Protein AF-A0A3D2KJ12-F1 (afdb_monomer_lite)

pLDDT: mean 83.36, std 8.56, range [45.62, 89.75]

Structure (mmCIF, N/CA/C/O backbone):
data_AF-A0A3D2KJ12-F1
#
_entry.id   AF-A0A3D2KJ12-F1
#
loop_
_atom_site.group_PDB
_atom_site.id
_atom_site.type_symbol
_atom_site.label_atom_id
_atom_site.label_alt_id
_atom_site.label_comp_id
_atom_site.label_asym_id
_atom_site.label_entity_id
_atom_site.label_seq_id
_atom_site.pdbx_PDB_ins_code
_atom_site.Cartn_x
_atom_site.Cartn_y
_atom_site.Cartn_z
_atom_site.occupancy
_atom_site.B_iso_or_equiv
_atom_site.auth_seq_id
_atom_site.auth_comp_id
_atom_site.auth_asym_id
_atom_site.auth_atom_id
_atom_site.pdbx_PDB_model_num
ATOM 1 N N . MET A 1 1 ? -4.438 15.008 13.607 1.00 45.62 1 MET A N 1
ATOM 2 C CA . MET A 1 1 ? -3.161 14.599 12.986 1.00 45.62 1 MET A CA 1
ATOM 3 C C . MET A 1 1 ? -3.523 13.597 11.903 1.00 45.62 1 MET A C 1
ATOM 5 O O . MET A 1 1 ? -4.253 12.671 12.218 1.00 45.62 1 MET A O 1
ATOM 9 N N . LYS A 1 2 ? -3.206 13.858 10.631 1.00 55.59 2 LYS A N 1
ATOM 10 C CA . LYS A 1 2 ? -3.580 12.957 9.532 1.00 55.59 2 LYS A CA 1
ATOM 11 C C . LYS A 1 2 ? -2.443 11.968 9.321 1.00 55.59 2 LYS A C 1
ATOM 13 O O . LYS A 1 2 ? -1.346 12.390 8.972 1.00 55.59 2 LYS A O 1
ATOM 18 N N . ASP A 1 3 ? -2.698 10.688 9.555 1.00 75.19 3 ASP A N 1
ATOM 19 C CA . ASP A 1 3 ? -1.707 9.651 9.294 1.00 75.19 3 ASP A CA 1
ATOM 20 C C . ASP A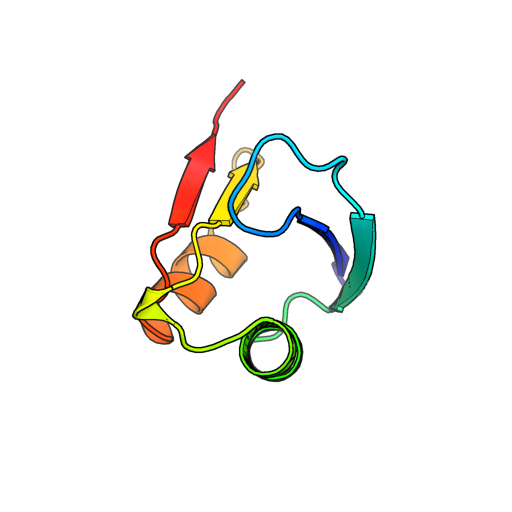 1 3 ? -1.557 9.454 7.782 1.00 75.19 3 ASP A C 1
ATOM 22 O O . ASP A 1 3 ? -2.542 9.240 7.066 1.00 75.19 3 ASP A O 1
ATOM 26 N N . THR A 1 4 ? -0.322 9.551 7.294 1.00 82.38 4 THR A N 1
ATOM 27 C CA . THR A 1 4 ? 0.018 9.355 5.881 1.00 82.38 4 THR A CA 1
ATOM 28 C C . THR A 1 4 ? 0.948 8.166 5.713 1.00 82.38 4 THR A C 1
ATOM 30 O O . THR A 1 4 ? 1.931 8.053 6.446 1.00 82.38 4 THR A O 1
ATOM 33 N N . THR A 1 5 ? 0.698 7.334 4.706 1.00 84.44 5 THR A N 1
ATOM 34 C CA . THR A 1 5 ? 1.563 6.203 4.345 1.00 84.44 5 THR A CA 1
ATOM 35 C C . THR A 1 5 ? 2.295 6.499 3.044 1.00 84.44 5 THR A C 1
ATOM 37 O O . THR A 1 5 ? 1.703 6.995 2.084 1.00 84.44 5 THR A O 1
ATOM 40 N N . LYS A 1 6 ? 3.595 6.199 3.020 1.00 88.06 6 LYS A N 1
ATOM 41 C CA . LYS A 1 6 ? 4.460 6.317 1.841 1.00 88.06 6 LYS A CA 1
ATOM 42 C C . LYS A 1 6 ? 4.403 5.034 1.021 1.00 88.06 6 LYS A C 1
ATOM 44 O O . LYS A 1 6 ? 4.436 3.948 1.590 1.00 88.06 6 LYS A O 1
ATOM 49 N N . PHE A 1 7 ? 4.372 5.170 -0.299 1.00 87.44 7 PHE A N 1
ATOM 50 C CA . PHE A 1 7 ? 4.322 4.043 -1.223 1.00 87.44 7 PHE A CA 1
ATOM 51 C C . PHE A 1 7 ? 5.560 4.028 -2.112 1.00 87.44 7 PHE A C 1
ATOM 53 O O . PHE A 1 7 ? 5.927 5.027 -2.732 1.00 87.44 7 PHE A O 1
ATOM 60 N N . VAL A 1 8 ? 6.200 2.866 -2.160 1.00 88.62 8 VAL A N 1
ATOM 61 C CA . VAL A 1 8 ? 7.363 2.566 -2.991 1.00 88.62 8 VAL A CA 1
ATOM 62 C C . VAL A 1 8 ? 7.077 1.231 -3.665 1.00 88.62 8 VAL A C 1
ATOM 64 O O . VAL A 1 8 ? 6.576 0.315 -3.019 1.00 88.62 8 VAL A O 1
ATOM 67 N N . GLY A 1 9 ? 7.346 1.130 -4.961 1.00 88.62 9 GLY A N 1
ATOM 68 C CA . GLY A 1 9 ? 7.057 -0.080 -5.724 1.00 88.62 9 GLY A CA 1
ATOM 69 C C . GLY A 1 9 ? 7.854 -0.132 -7.015 1.00 88.62 9 GLY A C 1
ATOM 70 O O . GLY A 1 9 ? 8.323 0.896 -7.495 1.00 88.62 9 GLY A O 1
ATOM 71 N N . ALA A 1 10 ? 8.004 -1.325 -7.567 1.00 88.50 10 ALA A N 1
ATOM 72 C CA . ALA A 1 10 ? 8.639 -1.576 -8.855 1.00 88.50 10 ALA A CA 1
ATOM 73 C C . ALA A 1 10 ? 7.650 -2.316 -9.760 1.00 88.50 10 ALA A C 1
ATOM 75 O O . ALA A 1 10 ? 6.747 -2.991 -9.262 1.00 88.50 10 ALA A O 1
ATOM 76 N N . ASP A 1 11 ? 7.836 -2.201 -11.073 1.00 85.81 11 ASP A N 1
ATOM 77 C CA . ASP A 1 11 ? 7.119 -3.058 -12.017 1.00 85.81 11 ASP A CA 1
ATOM 78 C C . ASP A 1 11 ? 7.667 -4.493 -11.953 1.00 85.81 11 ASP A C 1
ATOM 80 O O . ASP A 1 11 ? 8.727 -4.752 -11.375 1.00 85.81 11 ASP A O 1
ATOM 84 N N . ARG A 1 12 ? 6.946 -5.447 -12.556 1.00 79.69 12 ARG A N 1
ATOM 85 C CA . ARG A 1 12 ? 7.387 -6.848 -12.618 1.00 79.69 12 ARG A CA 1
ATOM 86 C C . ARG A 1 12 ? 8.772 -6.938 -13.270 1.00 79.69 12 ARG A C 1
ATOM 88 O O . ARG A 1 12 ? 8.954 -6.549 -14.417 1.00 79.69 12 ARG A O 1
ATOM 95 N N . GLY A 1 13 ? 9.728 -7.501 -12.537 1.00 80.44 13 GLY A N 1
ATOM 96 C CA . GLY A 1 13 ? 11.133 -7.576 -12.934 1.00 80.44 13 GLY A CA 1
ATOM 97 C C . GLY A 1 13 ? 12.044 -7.264 -11.748 1.00 80.44 13 GLY A C 1
ATOM 98 O O . GLY A 1 13 ? 11.569 -7.012 -10.644 1.00 80.44 13 GLY A O 1
ATOM 99 N N . ARG A 1 14 ? 13.366 -7.282 -11.948 1.00 78.31 14 ARG A N 1
ATOM 100 C CA . ARG A 1 14 ? 14.328 -6.757 -10.955 1.00 78.31 14 ARG A CA 1
ATOM 101 C C . ARG A 1 14 ? 14.589 -5.265 -11.173 1.00 78.31 14 ARG A C 1
ATOM 103 O O . ARG A 1 14 ? 15.717 -4.803 -11.025 1.00 78.31 14 ARG A O 1
ATOM 110 N N . GLU A 1 15 ? 13.551 -4.537 -11.563 1.00 86.12 15 GLU A N 1
ATOM 111 C CA . GLU A 1 15 ? 13.643 -3.098 -11.751 1.00 86.12 15 GLU A CA 1
ATOM 112 C C . GLU A 1 15 ? 13.793 -2.395 -10.394 1.00 86.12 15 GLU A C 1
ATOM 114 O O . GLU A 1 15 ? 13.243 -2.859 -9.386 1.00 86.12 15 GLU A O 1
ATOM 119 N N . PRO A 1 16 ? 14.529 -1.275 -10.332 1.00 87.81 16 PRO A N 1
ATOM 120 C CA . PRO A 1 16 ? 14.622 -0.476 -9.123 1.00 87.81 16 PRO A CA 1
ATOM 121 C C . PRO A 1 16 ? 13.243 -0.003 -8.651 1.00 87.81 16 PRO A C 1
ATOM 123 O O . PRO A 1 16 ? 12.388 0.402 -9.441 1.00 87.81 16 PRO A O 1
ATOM 126 N N . ALA A 1 17 ? 13.040 0.001 -7.335 1.00 89.06 17 ALA A N 1
ATOM 127 C CA . ALA A 1 17 ? 11.816 0.537 -6.763 1.00 89.06 17 ALA A CA 1
ATOM 128 C C . ALA A 1 17 ? 11.750 2.061 -6.947 1.00 89.06 17 ALA A C 1
ATOM 130 O O . ALA A 1 17 ? 12.723 2.774 -6.694 1.00 89.06 17 ALA A O 1
ATOM 131 N N . ARG A 1 18 ? 10.581 2.567 -7.348 1.00 89.75 18 ARG A N 1
ATOM 132 C CA . ARG A 1 18 ? 10.291 3.999 -7.480 1.00 89.75 18 ARG A CA 1
ATOM 133 C C . ARG A 1 18 ? 9.347 4.475 -6.384 1.00 89.75 18 ARG A C 1
ATOM 135 O O . ARG A 1 18 ? 8.463 3.745 -5.932 1.00 89.75 18 ARG A O 1
ATOM 142 N N . TYR A 1 19 ? 9.540 5.719 -5.957 1.00 89.38 19 TYR A N 1
ATOM 143 C CA . TYR A 1 19 ? 8.650 6.373 -5.006 1.00 89.38 19 TYR A CA 1
ATOM 144 C C . TYR A 1 19 ? 7.393 6.877 -5.713 1.00 89.38 19 TYR A C 1
ATOM 146 O O . TYR A 1 19 ? 7.476 7.6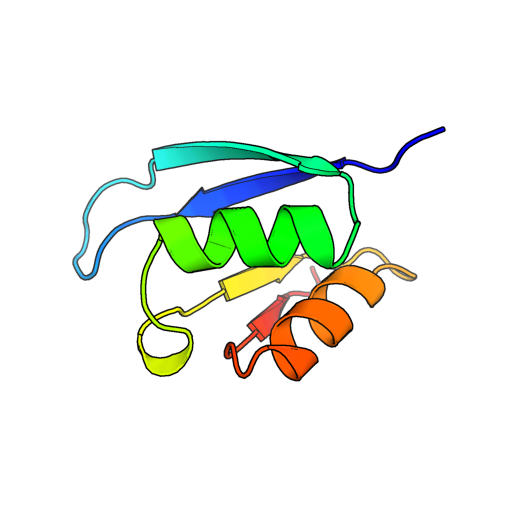08 -6.697 1.00 89.38 19 TYR A O 1
ATOM 154 N N . TRP A 1 20 ? 6.233 6.514 -5.175 1.00 87.00 20 TRP A N 1
ATOM 155 C CA . TRP A 1 20 ? 4.925 6.850 -5.738 1.00 87.00 20 TRP A CA 1
ATOM 156 C C . TRP A 1 20 ? 4.197 7.967 -4.993 1.00 87.00 20 TRP A C 1
ATOM 158 O O . TRP A 1 20 ? 3.139 8.416 -5.433 1.00 87.00 20 TRP A O 1
ATOM 168 N N . GLY A 1 21 ? 4.754 8.431 -3.875 1.00 86.81 21 GLY A N 1
ATOM 169 C CA . GLY A 1 21 ? 4.157 9.474 -3.051 1.00 86.81 21 GLY A CA 1
ATOM 170 C C . GLY A 1 21 ? 3.743 8.992 -1.665 1.00 86.81 21 GLY A C 1
ATOM 171 O O . GLY A 1 21 ? 3.930 7.835 -1.283 1.00 86.81 21 GLY A O 1
ATOM 172 N N . ALA A 1 22 ? 3.166 9.923 -0.912 1.00 89.31 22 ALA A N 1
ATOM 173 C CA . ALA A 1 22 ? 2.511 9.664 0.356 1.00 89.31 22 ALA A CA 1
ATOM 174 C C . ALA A 1 22 ? 1.031 10.006 0.211 1.00 89.31 22 ALA A C 1
ATOM 176 O O . ALA A 1 22 ? 0.688 11.049 -0.348 1.00 89.31 22 ALA A O 1
ATOM 177 N N . ILE A 1 23 ? 0.165 9.134 0.710 1.00 87.69 23 ILE A N 1
ATOM 178 C CA . ILE A 1 23 ? -1.279 9.357 0.718 1.00 87.69 23 ILE A CA 1
ATOM 179 C C . ILE A 1 23 ? -1.797 9.354 2.147 1.00 87.69 23 ILE A C 1
ATOM 181 O O . ILE A 1 23 ? -1.218 8.718 3.028 1.00 87.69 23 ILE A O 1
ATOM 185 N N . GLU A 1 24 ? -2.901 10.058 2.374 1.00 87.38 24 GLU A N 1
ATOM 186 C CA . GLU A 1 24 ? -3.655 9.922 3.618 1.00 87.38 24 GLU A CA 1
ATOM 187 C C . GLU A 1 24 ? -4.146 8.479 3.770 1.00 87.38 24 GLU A C 1
ATOM 189 O O . GLU A 1 24 ? -4.497 7.831 2.782 1.00 87.38 24 GLU A O 1
ATOM 194 N N . ASN A 1 25 ? -4.214 7.986 5.007 1.00 83.94 25 ASN A N 1
ATOM 195 C CA . ASN A 1 25 ? -4.696 6.640 5.331 1.00 83.94 25 ASN A CA 1
ATOM 196 C C . ASN A 1 25 ? -6.229 6.511 5.196 1.00 83.94 25 ASN A C 1
ATOM 198 O O . ASN A 1 25 ? -6.917 6.020 6.094 1.00 83.94 25 ASN A O 1
ATOM 202 N N . SER A 1 26 ? -6.782 6.972 4.073 1.00 85.88 26 SER A N 1
ATOM 203 C CA . SER A 1 26 ? -8.199 6.892 3.740 1.00 85.88 26 SER A CA 1
ATOM 204 C C . SER A 1 26 ? -8.444 5.858 2.633 1.00 85.88 26 SER A C 1
ATOM 206 O O . SER A 1 26 ? -7.636 5.731 1.706 1.00 85.88 26 SER A O 1
ATOM 208 N N . PRO A 1 27 ? -9.590 5.149 2.659 1.00 85.88 27 PRO A N 1
ATOM 209 C CA . PRO A 1 27 ? -9.930 4.189 1.609 1.00 85.88 27 PRO A CA 1
ATOM 210 C C . PRO A 1 27 ? -9.965 4.810 0.206 1.00 85.88 27 PRO A C 1
ATOM 212 O O . PRO A 1 27 ? -9.728 4.132 -0.789 1.00 85.88 27 PRO A O 1
ATOM 215 N N . GLU A 1 28 ? -10.301 6.095 0.120 1.00 89.12 28 GLU A N 1
ATOM 216 C CA . GLU A 1 28 ? -10.464 6.820 -1.136 1.00 89.12 28 GLU A CA 1
ATOM 217 C C . GLU A 1 28 ? -9.119 7.198 -1.760 1.00 89.12 28 GLU A C 1
ATOM 219 O O . GLU A 1 28 ? -8.899 6.952 -2.947 1.00 89.12 28 GLU A O 1
ATOM 224 N N . ALA A 1 29 ? -8.177 7.695 -0.951 1.00 89.19 29 ALA A N 1
ATOM 225 C CA . ALA A 1 29 ? -6.822 7.970 -1.415 1.00 89.19 29 ALA A CA 1
ATOM 2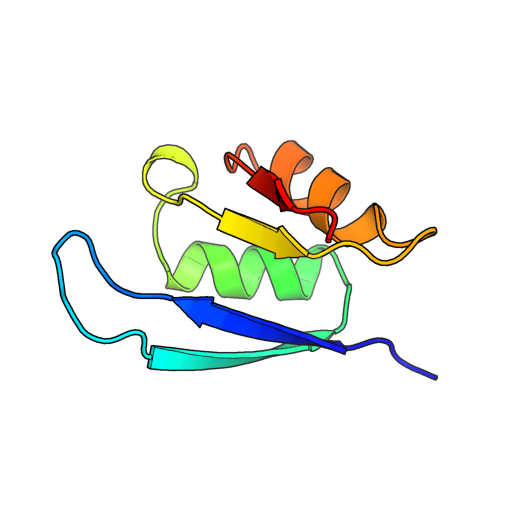26 C C . ALA A 1 29 ? -6.098 6.676 -1.822 1.00 89.19 29 ALA A C 1
ATOM 228 O O . ALA A 1 29 ? -5.417 6.650 -2.848 1.00 89.19 29 ALA A O 1
ATOM 229 N N . LEU A 1 30 ? -6.315 5.591 -1.070 1.00 88.25 30 LEU A N 1
ATOM 230 C CA . LEU A 1 30 ? -5.765 4.273 -1.376 1.00 88.25 30 LEU A CA 1
ATOM 231 C C . LEU A 1 30 ? -6.300 3.735 -2.705 1.00 88.25 30 LEU A C 1
ATOM 233 O O . LEU A 1 30 ? -5.509 3.381 -3.573 1.00 88.25 30 LEU A O 1
ATOM 237 N N . ARG A 1 31 ? -7.624 3.743 -2.912 1.00 88.06 31 ARG A N 1
ATOM 238 C CA . ARG A 1 31 ? -8.234 3.321 -4.184 1.00 88.06 31 ARG A CA 1
ATOM 239 C C . ARG A 1 31 ? -7.708 4.120 -5.370 1.00 88.06 31 ARG A C 1
ATOM 241 O O . ARG A 1 31 ? -7.371 3.537 -6.395 1.00 88.06 31 ARG A O 1
ATOM 248 N N . LYS A 1 32 ? -7.591 5.443 -5.219 1.00 89.75 32 LYS A N 1
ATOM 249 C CA . LYS A 1 32 ? -7.072 6.322 -6.272 1.00 89.75 32 LYS A CA 1
ATOM 250 C C . LYS A 1 32 ? -5.611 6.034 -6.607 1.00 89.75 32 LYS A C 1
ATOM 252 O O . LYS A 1 32 ? -5.236 6.157 -7.767 1.00 89.75 32 LYS A O 1
ATOM 257 N N . LEU A 1 33 ? -4.782 5.700 -5.617 1.00 89.44 33 LEU A N 1
ATOM 258 C CA . LEU A 1 33 ? -3.394 5.316 -5.865 1.00 89.44 33 LEU A CA 1
ATOM 259 C C . LEU A 1 33 ? -3.320 3.941 -6.529 1.00 89.44 33 LEU A C 1
ATOM 261 O O . LEU A 1 3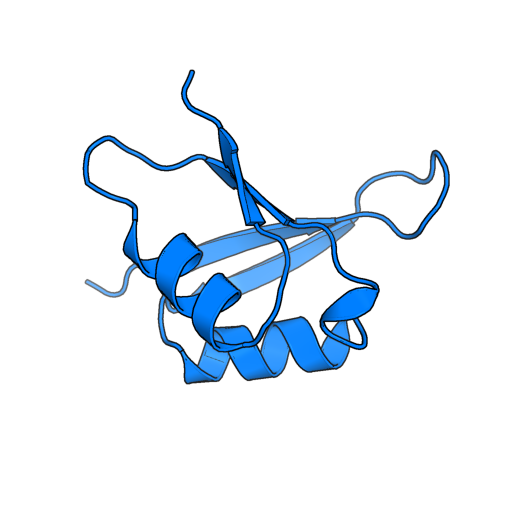3 ? -2.686 3.821 -7.566 1.00 89.44 33 LEU A O 1
ATOM 265 N N . MET A 1 34 ? -3.995 2.932 -5.976 1.00 88.62 34 MET A N 1
ATOM 266 C CA . MET A 1 34 ? -3.946 1.565 -6.501 1.00 88.62 34 MET A CA 1
ATOM 267 C C . MET A 1 34 ? -4.452 1.493 -7.946 1.00 88.62 34 MET A C 1
ATOM 269 O O . MET A 1 34 ? -3.763 0.936 -8.789 1.00 88.62 34 MET A O 1
ATOM 273 N N . GLY A 1 35 ? -5.552 2.180 -8.275 1.00 88.38 35 GLY A N 1
ATOM 274 C CA . GLY A 1 35 ? -6.053 2.251 -9.654 1.00 88.38 35 GLY A CA 1
ATOM 275 C C . GLY A 1 35 ? -5.126 2.979 -10.639 1.00 88.38 35 GLY A C 1
ATOM 276 O O . GLY A 1 35 ? -5.294 2.843 -11.844 1.00 88.38 35 GLY A O 1
ATOM 277 N N . LYS A 1 36 ? -4.133 3.747 -10.162 1.00 88.19 36 LYS A N 1
ATOM 278 C CA . LYS A 1 36 ? -3.063 4.289 -11.022 1.00 88.19 36 LYS A CA 1
ATOM 279 C C . LYS A 1 36 ? -1.925 3.298 -11.247 1.00 88.19 36 LYS A C 1
ATOM 281 O O . LYS A 1 36 ? -1.172 3.474 -12.199 1.00 88.19 36 LYS A O 1
ATOM 286 N N . LEU A 1 37 ? -1.749 2.340 -10.339 1.00 86.69 37 LEU A N 1
ATOM 287 C CA . LEU A 1 37 ? -0.688 1.338 -10.409 1.00 86.69 37 LEU A CA 1
ATOM 288 C C . LEU A 1 37 ? -1.092 0.163 -11.301 1.00 86.69 37 LEU A C 1
ATOM 290 O O . LEU A 1 37 ? -0.238 -0.381 -11.991 1.00 86.69 37 LEU A O 1
ATOM 294 N N . GLY A 1 38 ? -2.374 -0.205 -11.304 1.00 87.69 38 GLY A N 1
ATOM 295 C CA . GLY A 1 38 ? -2.907 -1.269 -12.147 1.00 87.69 38 GLY A CA 1
ATOM 296 C C . GLY A 1 38 ? -4.171 -1.897 -11.569 1.00 87.69 38 GLY A C 1
ATOM 297 O O . GLY A 1 38 ? -4.764 -1.379 -10.618 1.00 87.69 38 GLY A O 1
ATOM 298 N N . GLU A 1 39 ? -4.563 -3.029 -12.147 1.00 88.88 39 GLU A N 1
ATOM 299 C CA . GLU A 1 39 ? -5.690 -3.824 -11.660 1.00 88.88 39 GLU A CA 1
ATOM 300 C C . GLU A 1 39 ? -5.342 -4.527 -10.336 1.00 88.88 39 GLU A C 1
ATOM 302 O O . GLU A 1 39 ? -4.203 -4.973 -10.169 1.00 88.88 39 GLU A O 1
ATOM 307 N N . PRO A 1 40 ? -6.293 -4.675 -9.392 1.00 87.62 40 PRO A N 1
ATOM 308 C CA . PRO A 1 40 ? -6.034 -5.248 -8.068 1.00 87.62 40 PRO A CA 1
ATOM 309 C C . PRO A 1 40 ? -5.338 -6.615 -8.067 1.00 87.62 40 PRO A C 1
ATOM 311 O O . PRO A 1 40 ? -4.553 -6.902 -7.164 1.00 87.62 40 PRO A O 1
ATOM 314 N N . GLU A 1 41 ? -5.619 -7.438 -9.076 1.00 87.06 41 GLU A N 1
ATOM 315 C CA . GLU A 1 41 ? -5.110 -8.805 -9.233 1.00 87.06 41 GLU A CA 1
ATOM 316 C C . GLU A 1 41 ? -3.626 -8.856 -9.629 1.00 87.06 41 GLU A C 1
ATOM 318 O O . GLU A 1 41 ? -2.932 -9.817 -9.300 1.00 87.06 41 GLU A O 1
ATOM 323 N N . GLU A 1 42 ? -3.119 -7.809 -10.285 1.00 86.94 42 GLU A N 1
ATOM 324 C CA . GLU A 1 42 ? -1.715 -7.703 -10.709 1.00 86.94 42 GLU A CA 1
ATOM 325 C C . GLU A 1 42 ? -0.836 -7.009 -9.651 1.00 86.94 42 GLU A C 1
ATOM 327 O O . GLU A 1 42 ? 0.387 -6.929 -9.799 1.00 86.94 42 GLU A O 1
ATOM 332 N N . LEU A 1 43 ? -1.437 -6.500 -8.569 1.00 87.50 43 LEU A N 1
ATOM 333 C CA . LEU A 1 43 ? -0.741 -5.751 -7.526 1.00 87.50 43 LEU A CA 1
ATOM 334 C C . LEU A 1 43 ? -0.367 -6.643 -6.337 1.00 87.50 43 LEU A C 1
ATOM 336 O O . LEU A 1 43 ? -1.215 -7.219 -5.657 1.00 87.50 43 LEU A O 1
ATOM 340 N N . LEU A 1 44 ? 0.930 -6.666 -6.024 1.00 86.75 44 LEU A N 1
ATOM 341 C CA . LEU A 1 44 ? 1.473 -7.250 -4.799 1.00 86.75 44 LEU A CA 1
ATOM 342 C C . LEU A 1 44 ? 1.940 -6.132 -3.874 1.00 86.75 44 LEU A C 1
ATOM 344 O O . LEU A 1 44 ? 2.848 -5.373 -4.214 1.00 86.75 44 LEU A O 1
ATOM 348 N N . VAL A 1 45 ? 1.335 -6.037 -2.690 1.00 89.06 45 VAL A N 1
ATOM 349 C CA . VAL A 1 45 ? 1.676 -4.996 -1.715 1.00 89.06 45 VAL A CA 1
ATOM 350 C C . VAL A 1 45 ? 2.262 -5.624 -0.458 1.00 89.06 45 VAL A C 1
ATOM 352 O O . VAL A 1 45 ? 1.647 -6.486 0.168 1.00 89.06 45 VAL A O 1
ATOM 355 N N . CYS A 1 46 ? 3.438 -5.150 -0.057 1.00 87.75 46 CYS A N 1
ATOM 356 C CA . CYS A 1 46 ? 3.999 -5.406 1.264 1.00 87.75 46 CYS A CA 1
ATOM 357 C C . CYS A 1 46 ? 3.761 -4.184 2.142 1.00 87.75 46 CYS A C 1
ATOM 359 O O . CYS A 1 46 ? 4.131 -3.069 1.773 1.00 87.75 46 CYS A O 1
ATOM 361 N N . TYR A 1 47 ? 3.152 -4.397 3.303 1.00 84.81 47 TYR A N 1
ATOM 362 C CA . TYR A 1 47 ? 2.907 -3.335 4.265 1.00 84.81 47 TYR A CA 1
ATOM 363 C C . TYR A 1 47 ? 3.514 -3.706 5.614 1.00 84.81 47 TYR A C 1
ATOM 365 O O . TYR A 1 47 ? 3.182 -4.741 6.198 1.00 84.81 47 TYR A O 1
ATOM 373 N N . GLU A 1 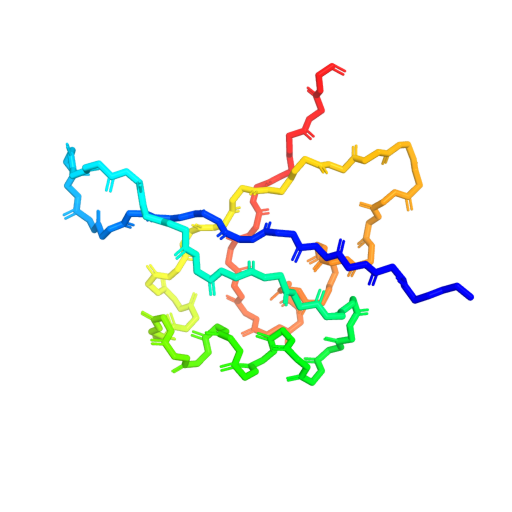48 ? 4.411 -2.847 6.091 1.00 81.75 48 GLU A N 1
ATOM 374 C CA . GLU A 1 48 ? 4.973 -2.945 7.430 1.00 81.75 48 GLU A CA 1
ATOM 375 C C . GLU A 1 48 ? 4.020 -2.261 8.409 1.00 81.75 48 GLU A C 1
ATOM 377 O O . GLU A 1 48 ? 3.829 -1.042 8.403 1.00 81.75 48 GLU A O 1
ATOM 382 N N . ALA A 1 49 ? 3.362 -3.083 9.215 1.00 75.81 49 ALA A N 1
ATOM 383 C CA . ALA A 1 49 ? 2.408 -2.622 10.200 1.00 75.81 49 ALA A CA 1
ATOM 384 C C . ALA A 1 49 ? 3.103 -2.432 11.547 1.00 75.81 49 ALA A C 1
ATOM 386 O O . ALA A 1 49 ? 3.655 -3.380 12.104 1.00 75.81 49 ALA A O 1
ATOM 387 N N . GLY A 1 50 ? 2.980 -1.236 12.125 1.00 69.38 50 GLY A N 1
ATOM 388 C CA . GLY A 1 50 ? 3.222 -1.057 13.556 1.00 69.38 50 GLY A CA 1
ATOM 389 C C . GLY A 1 50 ? 2.241 -1.891 14.402 1.00 69.38 50 GLY A C 1
ATOM 390 O O . GLY A 1 50 ? 1.256 -2.411 13.872 1.00 69.38 50 GLY A O 1
ATOM 391 N N . PRO A 1 51 ? 2.430 -1.983 15.730 1.00 68.81 51 PRO A N 1
ATOM 392 C CA . PRO A 1 51 ? 1.643 -2.860 16.611 1.00 68.81 51 PRO A CA 1
ATOM 393 C C . PRO A 1 51 ? 0.117 -2.645 16.547 1.00 68.81 51 PRO A C 1
ATOM 395 O O . PRO A 1 51 ? -0.647 -3.554 16.859 1.00 68.81 51 PRO A O 1
ATOM 398 N N . THR A 1 52 ? -0.343 -1.469 16.110 1.00 65.06 52 THR A N 1
ATOM 399 C CA . THR A 1 52 ? -1.765 -1.127 15.919 1.00 65.06 52 THR A CA 1
ATOM 400 C C . THR A 1 52 ? -2.147 -0.862 14.453 1.00 65.06 52 THR A C 1
ATOM 402 O O . THR A 1 52 ? -3.304 -0.566 14.143 1.00 65.06 52 THR A O 1
ATOM 405 N N . GLY A 1 53 ? -1.203 -0.985 13.518 1.00 66.25 53 GLY A N 1
ATOM 406 C CA . GLY A 1 53 ? -1.336 -0.559 12.127 1.00 66.25 53 GLY A CA 1
ATOM 407 C C . GLY A 1 53 ? -1.968 -1.611 11.222 1.00 66.25 53 GLY A C 1
ATOM 408 O O . GLY A 1 53 ? -1.303 -2.123 10.346 1.00 66.25 53 GLY A O 1
ATOM 409 N N . HIS A 1 54 ? -3.251 -1.941 11.374 1.00 72.00 54 HIS A N 1
ATOM 410 C CA . HIS A 1 54 ? -3.930 -2.885 10.455 1.00 72.00 54 HIS A CA 1
ATOM 411 C C . HIS A 1 54 ? -4.946 -2.226 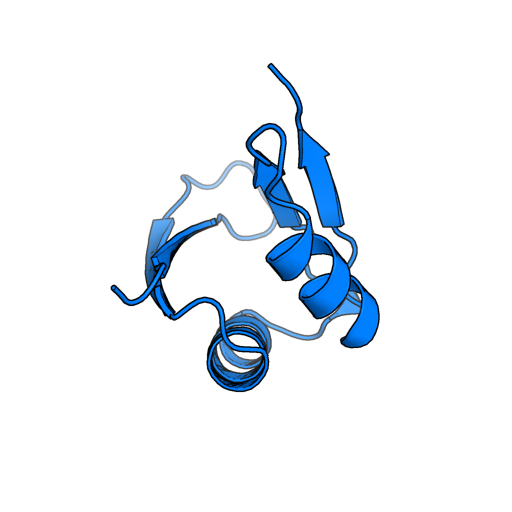9.514 1.00 72.00 54 HIS A C 1
ATOM 413 O O . HIS A 1 54 ? -5.591 -2.897 8.708 1.00 72.00 54 HIS A O 1
ATOM 419 N N . VAL A 1 55 ? -5.114 -0.906 9.600 1.00 82.94 55 VAL A N 1
ATOM 420 C CA . VAL A 1 55 ? -6.144 -0.182 8.843 1.00 82.94 55 VAL A CA 1
ATOM 421 C C . VAL A 1 55 ? -5.882 -0.249 7.337 1.00 82.94 55 VAL A C 1
ATOM 423 O O . VAL A 1 55 ? -6.784 -0.628 6.593 1.00 82.94 55 VAL A O 1
ATOM 426 N N . ILE A 1 56 ? -4.653 0.037 6.892 1.00 84.19 56 ILE A N 1
ATOM 427 C CA . ILE A 1 56 ? -4.276 -0.021 5.470 1.00 84.19 56 ILE A CA 1
ATOM 428 C C . ILE A 1 56 ? -4.422 -1.438 4.915 1.00 84.19 56 ILE A C 1
ATOM 430 O O . ILE A 1 56 ? -5.051 -1.620 3.877 1.00 84.19 56 ILE A O 1
ATOM 434 N N . GLN A 1 57 ? -3.929 -2.447 5.638 1.00 86.38 57 GLN A N 1
ATOM 435 C CA . GLN A 1 57 ? -4.064 -3.849 5.238 1.00 86.38 57 GLN A CA 1
ATOM 436 C C . GLN A 1 57 ? -5.533 -4.221 4.976 1.00 86.38 57 GLN A C 1
ATOM 438 O O . GLN A 1 57 ? -5.864 -4.764 3.924 1.00 86.38 57 GLN A O 1
ATOM 443 N N . ARG A 1 58 ? -6.435 -3.885 5.907 1.00 86.31 58 ARG A N 1
ATOM 444 C CA . ARG A 1 58 ? -7.872 -4.164 5.755 1.00 86.31 58 ARG A CA 1
ATOM 445 C C . ARG A 1 58 ? -8.486 -3.396 4.589 1.00 86.31 58 ARG A C 1
ATOM 447 O O . ARG A 1 58 ? -9.384 -3.908 3.927 1.00 86.31 58 ARG A O 1
ATOM 454 N N . GLN A 1 59 ? -8.047 -2.161 4.352 1.00 87.81 59 GLN A N 1
ATOM 455 C CA . GLN A 1 59 ? -8.515 -1.368 3.217 1.00 87.81 59 GLN A CA 1
ATOM 456 C C . GLN A 1 59 ? -8.064 -1.979 1.882 1.00 87.81 59 GLN A C 1
ATOM 458 O O . GLN A 1 59 ? -8.897 -2.096 0.991 1.00 87.81 59 GLN A O 1
ATOM 463 N N . LEU A 1 60 ? -6.809 -2.428 1.764 1.00 87.50 60 LEU A N 1
ATOM 464 C CA . LEU A 1 60 ? -6.283 -3.110 0.572 1.00 87.50 60 LEU A CA 1
ATOM 465 C C . LEU A 1 60 ? -7.053 -4.404 0.278 1.00 87.50 60 LEU A C 1
ATOM 467 O O . LEU A 1 60 ? -7.521 -4.603 -0.841 1.00 87.50 60 LEU A O 1
ATOM 471 N N . GLN A 1 61 ? -7.281 -5.229 1.303 1.00 86.94 61 GLN A N 1
ATOM 472 C CA . GLN A 1 61 ? -8.040 -6.477 1.170 1.00 86.94 61 GLN A CA 1
ATOM 473 C C . GLN A 1 61 ? -9.482 -6.244 0.700 1.00 86.94 61 GLN A C 1
ATOM 475 O O . GLN A 1 61 ? -9.989 -6.993 -0.128 1.00 86.94 61 GLN A O 1
ATOM 480 N N . LYS A 1 62 ? -10.145 -5.177 1.170 1.00 88.06 62 LYS A N 1
ATOM 481 C CA . LYS A 1 62 ? -11.499 -4.811 0.711 1.00 88.06 62 LYS A CA 1
ATOM 482 C C . LYS A 1 62 ? -11.563 -4.407 -0.764 1.00 88.06 62 LYS A C 1
ATOM 484 O O . LYS A 1 62 ? -12.650 -4.403 -1.327 1.00 88.06 62 LYS A O 1
ATOM 489 N N . VAL A 1 63 ? -10.436 -4.021 -1.357 1.00 84.94 63 VAL A N 1
ATOM 490 C CA . VAL A 1 63 ? -10.318 -3.660 -2.779 1.00 84.94 63 VAL A CA 1
ATOM 491 C C . VAL A 1 63 ? -9.858 -4.868 -3.616 1.00 84.94 63 VAL A C 1
ATOM 493 O O . VAL A 1 63 ? -9.737 -4.756 -4.826 1.00 84.94 63 VAL A O 1
ATOM 496 N N . GLY A 1 64 ? -9.643 -6.034 -2.993 1.00 85.88 64 GLY A N 1
ATOM 497 C CA . GLY A 1 64 ? -9.217 -7.261 -3.676 1.00 85.88 64 GLY A CA 1
ATOM 498 C C . GLY A 1 64 ? -7.706 -7.378 -3.884 1.00 85.88 64 GLY A C 1
ATOM 499 O O . GLY A 1 64 ? -7.260 -8.298 -4.556 1.00 85.88 64 GLY A O 1
ATOM 500 N N . ILE A 1 65 ? -6.911 -6.480 -3.297 1.00 89.12 65 ILE A N 1
ATOM 501 C CA . ILE A 1 65 ? -5.453 -6.468 -3.466 1.00 89.12 65 ILE A CA 1
ATOM 502 C C . ILE A 1 65 ? -4.805 -7.434 -2.478 1.00 89.12 65 ILE A C 1
ATOM 504 O O . ILE A 1 65 ? -5.090 -7.398 -1.272 1.00 89.12 65 ILE A O 1
ATOM 508 N N . LEU A 1 66 ? -3.875 -8.253 -2.972 1.00 85.88 66 LEU A N 1
ATOM 509 C CA . LEU A 1 66 ? -3.087 -9.134 -2.124 1.00 85.88 66 LEU A CA 1
ATOM 510 C C . LEU A 1 66 ? -2.070 -8.315 -1.316 1.00 85.88 66 LEU A C 1
ATOM 512 O O . LEU A 1 66 ? -1.118 -7.745 -1.851 1.00 85.88 66 LEU A O 1
ATOM 516 N N . CYS A 1 67 ? -2.273 -8.272 0.001 1.00 87.94 67 CYS A N 1
ATOM 517 C CA . CYS A 1 67 ? -1.401 -7.563 0.932 1.00 87.94 67 CYS A CA 1
ATOM 518 C C . CYS A 1 67 ? -0.685 -8.551 1.857 1.00 87.94 67 CYS A C 1
ATOM 520 O O . CYS A 1 67 ? -1.323 -9.189 2.700 1.00 87.94 67 CYS A O 1
ATOM 522 N N . MET A 1 68 ? 0.642 -8.623 1.751 1.00 85.19 68 MET A N 1
ATOM 523 C CA . MET A 1 68 ? 1.490 -9.312 2.722 1.00 85.19 68 MET A CA 1
ATOM 524 C C . MET A 1 68 ? 1.821 -8.369 3.879 1.00 85.19 68 MET A C 1
ATOM 526 O O . MET A 1 68 ? 2.237 -7.227 3.673 1.00 85.19 68 MET A O 1
ATOM 530 N N . LEU A 1 69 ? 1.610 -8.847 5.104 1.00 82.06 69 LEU A N 1
ATOM 531 C CA . LEU A 1 69 ? 1.944 -8.109 6.316 1.00 82.06 69 LEU A CA 1
ATOM 532 C C . LEU A 1 69 ? 3.362 -8.480 6.751 1.00 82.06 69 LEU A C 1
ATOM 534 O O . LEU A 1 69 ? 3.630 -9.649 7.023 1.00 82.06 69 LEU A O 1
ATOM 538 N N . LEU A 1 70 ? 4.241 -7.487 6.849 1.00 77.56 70 LEU A N 1
ATOM 539 C CA . LEU A 1 70 ? 5.575 -7.661 7.414 1.00 77.56 70 LEU A CA 1
ATOM 540 C C . LEU A 1 70 ? 5.561 -7.164 8.865 1.00 77.56 70 LEU A C 1
ATOM 542 O O . LEU A 1 70 ? 5.125 -6.045 9.136 1.00 77.56 70 LEU A O 1
ATOM 546 N N . ARG A 1 71 ? 6.008 -8.013 9.794 1.00 67.81 71 ARG A N 1
ATOM 547 C CA . ARG A 1 71 ? 6.418 -7.611 11.146 1.00 67.81 71 ARG A CA 1
ATOM 548 C C . ARG A 1 71 ? 7.922 -7.831 11.245 1.00 67.81 71 ARG A C 1
ATOM 550 O O . ARG A 1 71 ? 8.371 -8.933 10.929 1.00 67.81 71 ARG A O 1
ATOM 557 N N . LEU A 1 72 ? 8.649 -6.798 11.658 1.00 61.62 72 LEU A N 1
ATOM 558 C CA . LEU A 1 72 ? 10.044 -6.895 12.089 1.00 61.62 72 LEU A CA 1
ATOM 559 C C . LEU A 1 72 ? 10.114 -7.203 13.587 1.00 61.62 72 LEU A C 1
ATOM 561 O O . LEU A 1 72 ? 9.192 -6.768 14.319 1.00 61.62 72 LEU A O 1
#

Secondary structure (DSSP, 8-state):
---EEEEEE--SSSPPPEEEEEEESSHHHHHHHHHHH--GGG-EEEEE--TT--HHHHHHHHTT-EEEEE--

Foldseek 3Di:
DFDKDWDWADAPDPDDIDTQGIFTLDLVRLVVSVVVVHQQVRDEEEDEADPPRCSSVVSSVVSVHHYDYDYD

Radius of gyration: 11.88 Å; chains: 1; bounding box: 26×24×30 Å

Sequence (72 aa):
MKDTTKFVGADRGREPARYWGAIENSPEALRKLMGKLGEPEELLVCYEAGPTGHVIQRQLQKVGILCMLLRL